Protein AF-A0A970D2P4-F1 (afdb_monomer_lite)

Radius of gyration: 19.92 Å; chains: 1; bounding box: 44×45×37 Å

pLDDT: mean 93.83, std 6.97, range [57.91, 98.5]

Sequence (96 aa):
TFAPDGFEFLIQDRYEECVANQKYWYTDFLFDTGIAAVSEYKAILQEKFQEYYTALVMCDPSEFDALYEKYCKEYLDAGFQKILDEKKAAYDRMKK

Secondary structure (DSSP, 8-state):
--SPTT-THHHHHHHHHHHHHGGG--PPP--SS--HHHHHHHHHHHHHHHHHHHHHHHS-TTTHHHHHHHHHHHHIIIIIHHHHHHHHHHHHHHT-

Foldseek 3Di:
DPDPPPCVVVVVVVVVVCVVCVVVDDDDDDFPDDQVLCVVQVVVLVVLCVVLVVCLVPDDPVCNVVSVVVSVVVSCVSRVVSSVVSVVVRVVVVVD

Structure (mmCIF, N/CA/C/O backbone):
data_AF-A0A970D2P4-F1
#
_entry.id   AF-A0A970D2P4-F1
#
loop_
_atom_site.group_PDB
_atom_site.id
_atom_site.type_symbol
_atom_site.label_atom_id
_atom_site.label_alt_id
_atom_site.label_comp_id
_atom_site.label_asym_id
_atom_site.label_entity_id
_atom_site.label_seq_id
_atom_site.pdbx_PDB_ins_code
_atom_site.Cartn_x
_atom_site.Cartn_y
_atom_site.Cartn_z
_atom_site.occupancy
_atom_site.B_iso_or_equiv
_atom_site.auth_seq_id
_atom_site.auth_comp_id
_atom_site.auth_asym_id
_atom_site.auth_atom_id
_atom_site.pdbx_PDB_model_num
ATOM 1 N N . THR A 1 1 ? 18.419 28.898 14.356 1.00 62.41 1 THR A N 1
ATOM 2 C CA . THR A 1 1 ? 17.324 27.903 14.276 1.00 62.41 1 THR A CA 1
ATOM 3 C C . THR A 1 1 ? 16.440 28.270 13.097 1.00 62.41 1 THR A C 1
ATOM 5 O O . THR A 1 1 ? 16.394 29.441 12.758 1.00 62.41 1 THR A O 1
ATOM 8 N N . PHE A 1 2 ? 15.816 27.305 12.408 1.00 77.19 2 PHE A N 1
ATOM 9 C CA . PHE A 1 2 ? 14.935 27.594 11.255 1.00 77.19 2 PHE A CA 1
ATOM 10 C C . PHE A 1 2 ? 13.507 28.010 11.666 1.00 77.19 2 PHE A C 1
ATOM 12 O O . PHE A 1 2 ? 12.687 28.298 10.800 1.00 77.19 2 PHE A O 1
ATOM 19 N N . ALA A 1 3 ? 13.204 28.030 12.970 1.00 79.44 3 ALA A N 1
ATOM 20 C CA . ALA A 1 3 ? 11.949 28.551 13.502 1.00 79.44 3 ALA A CA 1
ATOM 21 C C . ALA A 1 3 ? 12.049 30.072 13.733 1.00 79.44 3 ALA A C 1
ATOM 23 O O . ALA A 1 3 ? 13.129 30.534 14.108 1.00 79.44 3 ALA A O 1
ATOM 24 N N . PRO A 1 4 ? 10.958 30.834 13.525 1.00 83.69 4 PRO A N 1
ATOM 25 C CA . PRO A 1 4 ? 10.881 32.243 13.908 1.00 83.69 4 PRO A CA 1
ATOM 26 C C . PRO A 1 4 ? 11.085 32.444 15.416 1.00 83.69 4 PRO A C 1
ATOM 28 O O . PRO A 1 4 ? 10.760 31.555 16.204 1.00 83.69 4 PRO A O 1
ATOM 31 N N . ASP A 1 5 ? 11.548 33.633 15.802 1.00 86.88 5 ASP A N 1
ATOM 32 C CA . ASP A 1 5 ? 11.774 34.003 17.202 1.00 86.88 5 ASP A CA 1
ATOM 33 C C . ASP A 1 5 ? 10.515 33.776 18.061 1.00 86.88 5 ASP A C 1
ATOM 35 O O . ASP A 1 5 ? 9.419 34.236 17.721 1.00 86.88 5 ASP A O 1
ATOM 39 N N . GLY A 1 6 ? 10.671 33.068 19.183 1.00 88.25 6 GLY A N 1
ATOM 40 C CA . GLY A 1 6 ? 9.583 32.724 20.107 1.00 88.25 6 GLY A CA 1
ATOM 41 C C . GLY A 1 6 ? 8.835 31.431 19.760 1.00 88.25 6 GLY A C 1
ATOM 42 O O . GLY A 1 6 ? 7.943 31.027 20.508 1.00 88.25 6 GLY A O 1
ATOM 43 N N . PHE A 1 7 ? 9.194 30.763 18.659 1.00 89.31 7 PHE A N 1
ATOM 44 C CA . PHE A 1 7 ? 8.616 29.487 18.221 1.00 89.31 7 PHE A CA 1
ATOM 45 C C . PHE A 1 7 ? 9.604 28.317 18.299 1.00 89.31 7 PHE A C 1
ATOM 47 O O . PHE A 1 7 ? 9.378 27.262 17.704 1.00 89.31 7 PHE A O 1
ATOM 54 N N . GLU A 1 8 ? 10.697 28.457 19.046 1.00 89.88 8 GLU A N 1
ATOM 55 C CA . GLU A 1 8 ? 11.705 27.406 19.215 1.00 89.88 8 GLU A CA 1
ATOM 56 C C . GLU A 1 8 ? 11.114 26.130 19.831 1.00 89.88 8 GLU A C 1
ATOM 58 O O . GLU A 1 8 ? 11.574 25.033 19.515 1.00 89.88 8 GLU A O 1
ATOM 63 N N . PHE A 1 9 ? 10.054 26.263 20.639 1.00 91.06 9 PHE A N 1
ATOM 64 C CA . PHE A 1 9 ? 9.322 25.135 21.220 1.00 91.06 9 PHE A CA 1
ATOM 65 C C . PHE A 1 9 ? 8.760 24.184 20.152 1.00 91.06 9 PHE A C 1
ATOM 67 O O . PHE A 1 9 ? 8.777 22.978 20.358 1.00 91.06 9 PHE A O 1
ATOM 74 N N . LEU A 1 10 ? 8.387 24.683 18.964 1.00 91.06 10 LEU A N 1
ATOM 75 C CA . LEU A 1 10 ? 7.896 23.838 17.867 1.00 91.06 10 LEU A CA 1
ATOM 76 C C . LEU A 1 10 ? 8.953 22.846 17.368 1.00 91.06 10 LEU A C 1
ATOM 78 O O . LEU A 1 10 ? 8.613 21.765 16.889 1.00 91.06 10 LEU A O 1
ATOM 82 N N . ILE A 1 11 ? 10.238 23.207 17.452 1.00 89.81 11 ILE A N 1
ATOM 83 C CA . ILE A 1 11 ? 11.331 22.298 17.089 1.00 89.81 11 ILE A CA 1
ATOM 84 C C . ILE A 1 11 ? 11.415 21.166 18.116 1.00 89.81 11 ILE A C 1
ATOM 86 O O . ILE A 1 11 ? 11.590 20.009 17.730 1.00 89.81 11 ILE A O 1
ATOM 90 N N . GLN A 1 12 ? 11.272 21.499 19.401 1.00 90.31 12 GLN A N 1
ATOM 91 C CA . GLN A 1 12 ? 11.314 20.533 20.494 1.00 90.31 12 GLN A CA 1
ATOM 92 C C . GLN A 1 12 ? 10.108 19.590 20.447 1.00 90.31 12 GLN A C 1
ATOM 94 O O . GLN A 1 12 ? 10.306 18.378 20.407 1.00 90.31 12 GLN A O 1
ATOM 99 N N . ASP A 1 13 ? 8.893 20.129 20.338 1.00 94.31 13 ASP A N 1
ATOM 100 C CA . ASP A 1 13 ? 7.657 19.347 20.230 1.00 94.31 13 ASP A CA 1
ATOM 101 C C . ASP A 1 13 ? 7.736 18.377 19.047 1.00 94.31 13 ASP A C 1
ATOM 103 O O . ASP A 1 13 ? 7.491 17.177 19.183 1.00 94.31 13 ASP A O 1
ATOM 107 N N . ARG A 1 14 ? 8.186 18.863 17.881 1.00 91.75 14 ARG A N 1
ATOM 108 C CA . ARG A 1 14 ? 8.341 18.012 16.698 1.00 91.75 14 ARG A CA 1
ATOM 109 C C . ARG A 1 14 ? 9.394 16.922 16.895 1.00 91.75 14 ARG A C 1
ATOM 111 O O . ARG A 1 14 ? 9.225 15.812 16.387 1.00 91.75 14 ARG A O 1
ATOM 118 N N . TYR A 1 15 ? 10.499 17.222 17.573 1.00 91.94 15 TYR A N 1
ATOM 119 C CA . TYR A 1 15 ? 11.521 16.223 17.874 1.00 91.94 15 TYR A CA 1
ATOM 120 C C . TYR A 1 15 ? 10.971 15.137 18.804 1.00 91.94 15 TYR A C 1
ATOM 122 O O . TYR A 1 15 ? 11.133 13.950 18.517 1.00 91.94 15 TYR A O 1
ATOM 130 N N . GLU A 1 16 ? 10.273 15.526 19.869 1.00 96.06 16 GLU A N 1
ATOM 131 C CA . GLU A 1 16 ? 9.648 14.602 20.817 1.00 96.06 16 GLU A CA 1
ATOM 132 C C . GLU A 1 16 ? 8.595 13.720 20.142 1.00 96.06 16 GLU A C 1
ATOM 134 O O . GLU A 1 16 ? 8.614 12.501 20.325 1.00 96.06 16 GLU A O 1
ATOM 139 N N . GLU A 1 17 ? 7.747 14.290 19.283 1.00 94.81 17 GLU A N 1
ATOM 140 C CA . GLU A 1 17 ? 6.796 13.533 18.465 1.00 94.81 17 GLU A CA 1
ATOM 141 C C . GLU A 1 17 ? 7.494 12.525 17.545 1.00 94.81 17 GLU A C 1
ATOM 143 O O . GLU A 1 17 ? 7.062 11.372 17.446 1.00 94.81 17 GLU A O 1
ATOM 148 N N . CYS A 1 18 ? 8.573 12.932 16.871 1.00 92.56 18 CYS A N 1
ATOM 149 C CA . CYS A 1 18 ? 9.355 12.045 16.011 1.00 92.56 18 CYS A CA 1
ATOM 150 C C . CYS A 1 18 ? 9.941 10.871 16.807 1.00 92.56 18 CYS A C 1
ATOM 152 O O . CYS A 1 18 ? 9.808 9.722 16.386 1.00 92.56 18 CYS A O 1
ATOM 154 N N . VAL A 1 19 ? 10.546 11.140 17.968 1.00 94.75 19 VAL A N 1
ATOM 155 C CA . VAL A 1 19 ? 11.119 10.106 18.844 1.00 94.75 19 VAL A CA 1
ATOM 156 C C . VAL A 1 19 ? 10.028 9.172 19.377 1.00 94.75 19 VAL A C 1
ATOM 158 O O . VAL A 1 19 ? 10.172 7.952 19.301 1.00 94.75 19 VAL A O 1
ATOM 161 N N . ALA A 1 20 ? 8.906 9.714 19.859 1.00 95.62 20 ALA A N 1
ATOM 162 C CA . ALA A 1 20 ? 7.799 8.928 20.407 1.00 95.62 20 ALA A CA 1
ATOM 163 C C . ALA A 1 20 ? 7.162 7.988 19.367 1.00 95.62 20 ALA A C 1
ATOM 165 O O . ALA A 1 20 ? 6.715 6.884 19.702 1.00 95.62 20 ALA A O 1
ATOM 166 N N . ASN A 1 21 ? 7.146 8.411 18.100 1.00 94.06 21 ASN A N 1
ATOM 167 C CA . ASN A 1 21 ? 6.563 7.659 16.992 1.00 94.06 21 ASN A CA 1
ATOM 168 C C . ASN A 1 21 ? 7.576 6.837 16.188 1.00 94.06 21 ASN A C 1
ATOM 170 O O . ASN A 1 21 ? 7.160 6.090 15.303 1.00 94.06 21 ASN A O 1
ATOM 174 N N . GLN A 1 22 ? 8.871 6.898 16.514 1.00 91.38 22 GLN A N 1
ATOM 175 C CA . GLN A 1 22 ? 9.928 6.194 15.780 1.00 91.38 22 GLN A CA 1
ATOM 176 C C . GLN A 1 22 ? 9.671 4.683 15.670 1.00 91.38 22 GLN A C 1
ATOM 178 O O . GLN A 1 22 ? 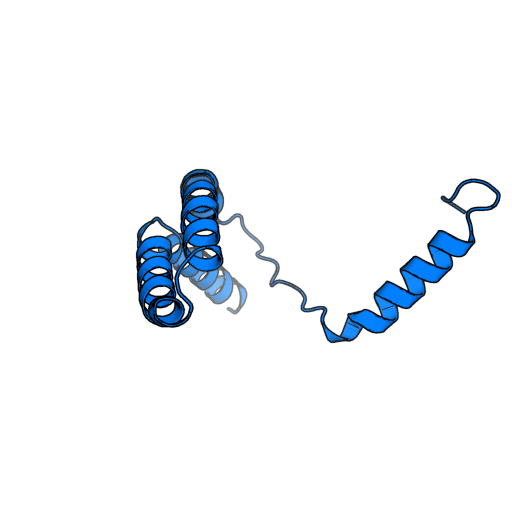9.974 4.069 14.653 1.00 91.38 22 GLN A O 1
ATOM 183 N N . LYS A 1 23 ? 9.044 4.078 16.687 1.00 90.06 23 LYS A N 1
ATOM 184 C CA . LYS A 1 23 ? 8.653 2.655 16.698 1.00 90.06 23 LYS A CA 1
ATOM 185 C C . LYS A 1 23 ? 7.656 2.255 15.602 1.00 90.06 23 LYS A C 1
ATOM 187 O O . LYS A 1 23 ? 7.524 1.070 15.318 1.00 90.06 23 LYS A O 1
ATOM 192 N N . TYR A 1 24 ? 6.938 3.215 15.024 1.00 89.56 24 TYR A N 1
ATOM 193 C CA . TYR A 1 24 ? 5.992 2.984 13.931 1.00 89.56 24 TYR A CA 1
ATOM 194 C C . TYR A 1 24 ? 6.612 3.258 12.560 1.00 89.56 24 TYR A C 1
ATOM 196 O O . TYR A 1 24 ? 5.944 3.085 11.543 1.00 89.56 24 TYR A O 1
ATOM 204 N N . TRP A 1 25 ? 7.868 3.705 12.515 1.00 85.62 25 TRP A N 1
ATOM 205 C CA . TRP A 1 25 ? 8.553 3.986 11.265 1.00 85.62 25 TRP A CA 1
ATOM 206 C C . TRP A 1 25 ? 9.091 2.688 10.681 1.00 85.62 25 TRP A C 1
ATOM 208 O O . TRP A 1 25 ? 9.939 2.016 11.266 1.00 85.62 25 TRP A O 1
ATOM 218 N N . TYR A 1 26 ? 8.610 2.362 9.493 1.00 81.88 26 TYR A N 1
ATOM 219 C CA . TYR A 1 26 ? 9.171 1.335 8.636 1.00 81.88 26 TYR A CA 1
ATOM 220 C C . TYR A 1 26 ? 9.719 2.035 7.399 1.00 81.88 26 TYR A C 1
ATOM 222 O O . TYR A 1 26 ? 9.061 2.880 6.796 1.00 81.88 26 TYR A O 1
ATOM 230 N N . THR A 1 27 ? 10.964 1.734 7.052 1.00 79.19 27 THR A N 1
ATOM 231 C CA . THR A 1 27 ? 11.553 2.234 5.814 1.00 79.19 27 THR A CA 1
ATOM 232 C C . THR A 1 27 ? 10.968 1.451 4.651 1.00 79.19 27 THR A C 1
ATOM 234 O O . THR A 1 27 ? 11.089 0.223 4.620 1.00 79.19 27 THR A O 1
ATOM 237 N N . ASP A 1 28 ? 10.382 2.151 3.686 1.00 80.69 28 ASP A N 1
ATOM 238 C CA . ASP A 1 28 ? 10.022 1.544 2.411 1.00 80.69 28 ASP A CA 1
ATOM 239 C C . ASP A 1 28 ? 11.270 1.003 1.704 1.00 80.69 28 ASP A C 1
ATOM 241 O O . ASP A 1 28 ? 12.358 1.584 1.767 1.00 80.69 28 ASP A O 1
ATOM 245 N N . PHE A 1 29 ? 11.111 -0.123 1.010 1.00 86.44 29 PHE A N 1
ATOM 246 C CA . PHE A 1 29 ? 12.171 -0.651 0.162 1.00 86.44 29 PHE A CA 1
ATOM 247 C C . PHE A 1 29 ? 12.422 0.313 -1.006 1.00 86.44 29 PHE A C 1
ATOM 249 O O . PHE A 1 29 ? 11.515 0.606 -1.788 1.00 86.44 29 PHE A O 1
ATOM 256 N N . LEU A 1 30 ? 13.659 0.796 -1.130 1.00 90.56 30 LEU A N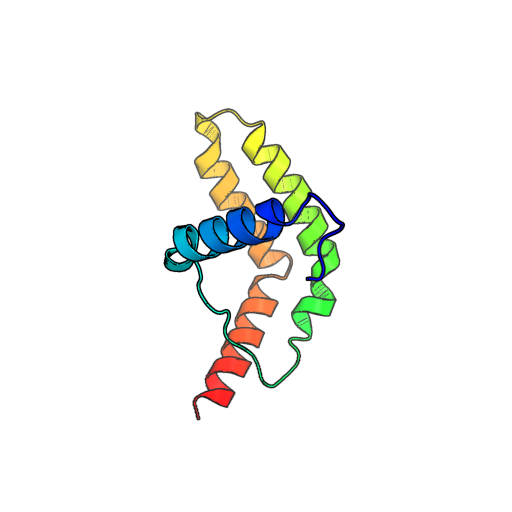 1
ATOM 257 C CA . LEU A 1 30 ? 14.067 1.673 -2.222 1.00 90.56 30 LEU A CA 1
ATOM 258 C C . LEU A 1 30 ? 14.438 0.836 -3.445 1.00 90.56 30 LEU A C 1
ATOM 260 O O . LEU A 1 30 ? 15.414 0.090 -3.415 1.00 90.56 30 LEU A O 1
ATOM 264 N N . PHE A 1 31 ? 13.671 0.983 -4.523 1.00 92.56 31 PHE A N 1
ATOM 265 C CA . PHE A 1 31 ? 13.985 0.368 -5.810 1.00 92.56 31 PHE A CA 1
ATOM 266 C C . PHE A 1 31 ? 15.056 1.180 -6.549 1.00 92.56 31 PHE A C 1
ATOM 268 O O . PHE A 1 31 ? 15.029 2.409 -6.556 1.00 92.56 31 PHE A O 1
ATOM 275 N N . ASP A 1 32 ? 15.977 0.486 -7.212 1.00 93.44 32 ASP A N 1
ATOM 276 C CA . ASP A 1 32 ? 17.009 1.059 -8.092 1.00 93.44 32 ASP A CA 1
ATOM 277 C C . ASP A 1 32 ? 16.456 1.516 -9.458 1.00 93.44 32 ASP A C 1
ATOM 279 O O . ASP A 1 32 ? 17.177 2.086 -10.276 1.00 93.44 32 ASP A O 1
ATOM 283 N N . THR A 1 33 ? 15.176 1.251 -9.728 1.00 93.62 33 THR A N 1
ATOM 284 C CA . THR A 1 33 ? 14.502 1.556 -10.989 1.00 93.62 33 THR A CA 1
ATOM 285 C C . THR A 1 33 ? 13.087 2.075 -10.756 1.00 93.62 33 THR A C 1
ATOM 287 O O . THR A 1 33 ? 12.476 1.824 -9.715 1.00 93.62 33 THR A O 1
ATOM 290 N N . GLY A 1 34 ? 12.558 2.802 -11.741 1.00 94.00 34 GLY A N 1
ATOM 291 C CA . GLY A 1 34 ? 11.165 3.233 -11.732 1.00 94.00 34 GLY A CA 1
ATOM 292 C C . GLY A 1 34 ? 10.212 2.054 -11.937 1.00 94.00 34 GLY A C 1
ATOM 293 O O . GLY A 1 34 ? 10.529 1.121 -12.666 1.00 94.00 34 GLY A O 1
ATOM 294 N N . ILE A 1 35 ? 9.036 2.128 -11.311 1.00 96.50 35 ILE A N 1
ATOM 295 C CA . ILE A 1 35 ? 7.940 1.169 -11.492 1.00 96.50 35 ILE A CA 1
ATOM 296 C C . ILE A 1 35 ? 6.928 1.805 -12.451 1.00 96.50 35 ILE A C 1
ATOM 298 O O . ILE A 1 35 ? 6.157 2.681 -12.046 1.00 96.50 35 ILE A O 1
ATOM 302 N N . ALA A 1 36 ? 6.962 1.429 -13.727 1.00 96.94 36 ALA A N 1
ATOM 303 C CA . ALA A 1 36 ? 6.177 2.057 -14.791 1.00 96.94 36 ALA A CA 1
ATOM 304 C C . ALA A 1 36 ? 4.665 1.940 -14.547 1.00 96.94 36 ALA A C 1
ATOM 306 O O . ALA A 1 36 ? 3.938 2.921 -14.738 1.00 96.94 36 ALA A O 1
ATOM 307 N N . ALA A 1 37 ? 4.208 0.797 -14.028 1.00 97.25 37 ALA A N 1
ATOM 308 C CA . ALA A 1 37 ? 2.807 0.564 -13.696 1.00 97.25 37 ALA A CA 1
ATOM 309 C C . ALA A 1 37 ? 2.276 1.565 -12.656 1.00 97.25 37 ALA A C 1
ATOM 311 O O . ALA A 1 37 ? 1.091 1.889 -12.664 1.00 97.25 37 ALA A O 1
ATOM 312 N N . VAL A 1 38 ? 3.127 2.114 -11.775 1.00 96.06 38 VAL A N 1
ATOM 313 C CA . VAL A 1 38 ? 2.681 3.159 -10.838 1.00 96.06 38 VAL A CA 1
ATOM 314 C C . VAL A 1 38 ? 2.225 4.388 -11.613 1.00 96.06 38 VAL A C 1
ATOM 316 O O . VAL A 1 38 ? 1.141 4.895 -11.354 1.00 96.06 38 VAL A O 1
ATOM 319 N N . SER A 1 39 ? 3.015 4.854 -12.578 1.00 96.38 39 SER A N 1
ATOM 320 C CA . SER A 1 39 ? 2.656 6.018 -13.392 1.00 96.38 39 SER A CA 1
ATOM 321 C C . SER A 1 39 ? 1.419 5.764 -14.255 1.00 96.38 39 SER A C 1
ATOM 323 O O . SER A 1 39 ? 0.602 6.667 -14.411 1.00 96.38 39 SER A O 1
ATOM 325 N N . GLU A 1 40 ? 1.269 4.546 -14.778 1.00 97.69 40 GLU A N 1
ATOM 326 C CA . GLU A 1 40 ? 0.140 4.144 -15.626 1.00 97.69 40 GLU A CA 1
ATOM 327 C C . GLU A 1 40 ? -1.187 4.103 -14.854 1.00 97.69 40 GLU A C 1
ATOM 329 O O . GLU A 1 40 ? -2.181 4.672 -15.302 1.00 97.69 40 GLU A O 1
ATOM 334 N N . TYR A 1 41 ? -1.203 3.486 -13.667 1.00 97.94 41 TYR A N 1
ATOM 335 C CA . TYR A 1 41 ? -2.445 3.220 -12.932 1.00 97.94 41 TYR A CA 1
ATOM 336 C C . TYR A 1 41 ? -2.749 4.228 -11.816 1.00 97.94 41 TYR A C 1
ATOM 338 O O . TYR A 1 41 ? -3.856 4.209 -11.279 1.00 97.94 41 TYR A O 1
ATOM 346 N N . LYS A 1 42 ? -1.821 5.132 -11.460 1.00 96.38 42 LYS A N 1
ATOM 347 C CA . LYS A 1 42 ? -1.980 6.057 -10.317 1.00 96.38 42 LYS A CA 1
ATOM 348 C C . LYS A 1 42 ? -3.303 6.821 -10.327 1.00 96.38 42 LYS A C 1
ATOM 350 O O . LYS A 1 42 ? -3.944 6.893 -9.285 1.00 96.38 42 LYS A O 1
ATOM 355 N N . ALA A 1 43 ? -3.691 7.409 -11.459 1.00 97.62 43 ALA A N 1
ATOM 356 C CA . ALA A 1 43 ? -4.902 8.230 -11.535 1.00 97.62 43 ALA A CA 1
ATOM 357 C C . ALA A 1 43 ? -6.169 7.397 -11.277 1.00 97.62 43 ALA A C 1
ATOM 359 O O . ALA A 1 43 ? -6.953 7.732 -10.394 1.00 97.62 43 ALA A O 1
ATOM 360 N N . ILE A 1 44 ? -6.306 6.265 -11.973 1.00 97.25 44 ILE A N 1
ATOM 361 C CA . ILE A 1 44 ? -7.456 5.358 -11.841 1.00 97.25 44 ILE A CA 1
ATOM 362 C C . ILE A 1 44 ? -7.540 4.795 -10.420 1.00 97.25 44 ILE A C 1
ATOM 364 O O . ILE A 1 44 ? -8.606 4.789 -9.808 1.00 97.25 44 ILE A O 1
ATOM 368 N N . LEU A 1 45 ? -6.411 4.353 -9.864 1.00 98.19 45 LEU A N 1
ATOM 369 C CA . LEU A 1 45 ? -6.365 3.821 -8.506 1.00 98.19 45 LEU A CA 1
ATOM 370 C C . LEU A 1 45 ? -6.698 4.895 -7.464 1.00 98.19 45 LEU A C 1
ATOM 372 O O . LEU A 1 45 ? -7.394 4.606 -6.497 1.00 98.19 45 LEU A O 1
ATOM 376 N N . GLN A 1 46 ? -6.272 6.143 -7.665 1.00 98.19 46 GLN A N 1
ATOM 377 C CA . GLN A 1 46 ? -6.636 7.238 -6.768 1.00 98.19 46 GLN A CA 1
ATOM 378 C C . GLN A 1 46 ? -8.149 7.508 -6.774 1.00 98.19 46 GLN A C 1
ATOM 380 O O . GLN A 1 46 ? -8.732 7.673 -5.703 1.00 98.19 46 GLN A O 1
ATOM 385 N N . GLU A 1 47 ? -8.789 7.516 -7.944 1.00 98.12 47 GLU A N 1
ATOM 386 C CA . GLU A 1 47 ? -10.246 7.671 -8.059 1.00 98.12 47 GLU A CA 1
ATOM 387 C C . GLU A 1 47 ? -10.987 6.509 -7.383 1.00 98.12 47 GLU A C 1
ATOM 389 O O . GLU A 1 47 ? -11.882 6.732 -6.565 1.00 98.12 47 GLU A O 1
ATOM 394 N N . LYS A 1 48 ? -10.560 5.265 -7.640 1.00 97.88 48 LYS A N 1
ATOM 395 C CA . LYS A 1 48 ? -11.139 4.072 -7.006 1.00 97.88 48 LYS A CA 1
ATOM 396 C C . LYS A 1 48 ? -10.971 4.058 -5.497 1.00 97.88 48 LYS A C 1
ATOM 398 O O . LYS A 1 48 ? -11.912 3.726 -4.785 1.00 97.88 48 LYS A O 1
ATOM 403 N N . PHE A 1 49 ? -9.808 4.462 -4.996 1.00 97.94 49 PHE A N 1
ATOM 404 C CA . PHE A 1 49 ? -9.583 4.571 -3.561 1.00 97.94 49 PHE A CA 1
ATOM 405 C C . PHE A 1 49 ? -10.569 5.547 -2.913 1.00 97.94 49 PHE A C 1
ATOM 407 O O . PHE A 1 49 ? -11.150 5.217 -1.885 1.00 97.94 49 PHE A O 1
ATOM 414 N N . GLN A 1 50 ? -10.785 6.721 -3.515 1.00 98.19 50 GLN A N 1
ATOM 415 C CA . GLN A 1 50 ? -11.728 7.713 -2.991 1.00 98.19 50 GLN A CA 1
ATOM 416 C C . GLN A 1 50 ? -13.160 7.166 -2.957 1.00 98.19 50 GLN A C 1
ATOM 418 O O . GLN A 1 50 ? -13.826 7.273 -1.930 1.00 98.19 50 GLN A O 1
ATOM 423 N N . GLU A 1 51 ? -13.601 6.530 -4.045 1.00 98.00 51 GLU A N 1
ATOM 424 C CA . GLU A 1 51 ? -14.919 5.893 -4.144 1.00 98.00 51 GLU A CA 1
ATOM 425 C C . GLU A 1 51 ? -15.111 4.822 -3.054 1.00 98.00 51 GLU A C 1
ATOM 427 O O . GLU A 1 51 ? -16.065 4.877 -2.273 1.00 98.00 51 GLU A O 1
ATOM 432 N N . TYR A 1 52 ? -14.178 3.872 -2.963 1.00 98.38 52 TYR A N 1
ATOM 433 C CA . TYR A 1 52 ? -14.287 2.721 -2.064 1.00 98.38 52 TYR A CA 1
ATOM 434 C C . TYR A 1 52 ? -14.145 3.123 -0.598 1.00 98.38 52 TYR A C 1
ATOM 436 O O . TYR A 1 52 ? -14.892 2.638 0.249 1.00 98.38 52 TYR A O 1
ATOM 444 N N . TYR A 1 53 ? -13.229 4.043 -0.289 1.00 97.88 53 TYR A N 1
ATOM 445 C CA . TYR A 1 53 ? -13.066 4.574 1.061 1.00 97.88 53 TYR A CA 1
ATOM 446 C C . TYR A 1 53 ? -14.355 5.235 1.555 1.00 97.88 53 TYR A C 1
ATOM 448 O O . TYR A 1 53 ? -14.821 4.930 2.652 1.00 97.88 53 TYR A O 1
ATOM 456 N N . THR A 1 54 ? -14.966 6.105 0.745 1.00 98.19 54 THR A N 1
ATOM 457 C CA . THR A 1 54 ? -16.228 6.750 1.119 1.00 98.19 54 THR A CA 1
ATOM 458 C C . THR A 1 54 ? -17.343 5.726 1.315 1.00 98.19 54 THR A C 1
ATOM 460 O O . THR A 1 54 ? -18.079 5.831 2.293 1.00 98.19 54 THR A O 1
ATOM 463 N N . ALA A 1 55 ? -17.444 4.714 0.449 1.00 98.00 55 ALA A N 1
ATOM 464 C CA . ALA A 1 55 ? -18.433 3.649 0.607 1.00 98.00 55 ALA A CA 1
ATOM 465 C C . ALA A 1 55 ? -18.250 2.873 1.925 1.00 98.00 55 ALA A C 1
ATOM 467 O O . ALA A 1 55 ? -19.225 2.646 2.634 1.00 98.00 55 ALA A O 1
ATOM 468 N N . LEU A 1 56 ? -17.012 2.530 2.288 1.00 98.31 56 LEU A N 1
ATOM 469 C CA . LEU A 1 56 ? -16.697 1.790 3.516 1.00 98.31 56 LEU A CA 1
ATOM 470 C C . LEU A 1 56 ? -16.922 2.601 4.795 1.00 98.31 56 LEU A C 1
ATOM 472 O O . LEU A 1 56 ? -17.306 2.042 5.816 1.00 98.31 56 LEU A O 1
ATOM 476 N N . VAL A 1 57 ? -16.684 3.913 4.762 1.00 97.62 57 VAL A N 1
ATOM 477 C CA . VAL A 1 57 ? -16.945 4.794 5.914 1.00 97.62 57 VAL A CA 1
ATOM 478 C C . VAL A 1 57 ? -18.446 4.981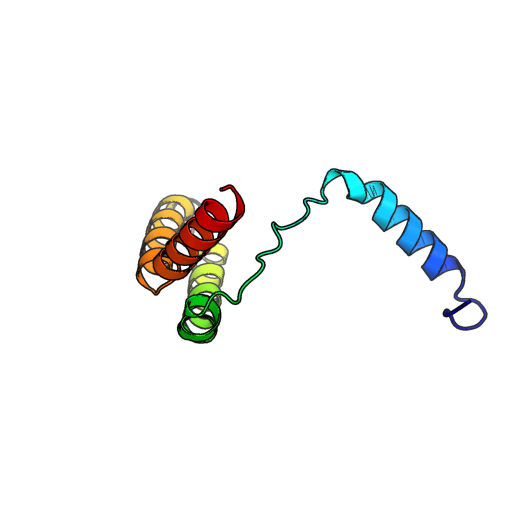 6.151 1.00 97.62 57 VAL A C 1
ATOM 480 O O . VAL A 1 57 ? -18.863 5.198 7.286 1.00 97.62 57 VAL A O 1
ATOM 483 N N . MET A 1 58 ? -19.250 4.921 5.087 1.00 97.44 58 MET A N 1
ATOM 484 C CA . MET A 1 58 ? -20.681 5.233 5.126 1.00 97.44 58 MET A CA 1
ATOM 485 C C . MET A 1 58 ? -21.594 3.999 5.171 1.00 97.44 58 MET A C 1
ATOM 487 O O . MET A 1 58 ? -22.803 4.171 5.330 1.00 97.44 58 MET A O 1
ATOM 491 N N . CYS A 1 59 ? -21.065 2.784 4.994 1.00 97.62 59 CYS A N 1
ATOM 492 C CA . CYS A 1 59 ? -21.872 1.564 5.002 1.00 97.62 59 CYS A CA 1
ATOM 493 C C . CYS A 1 59 ? -22.350 1.192 6.410 1.00 97.62 59 CYS A C 1
ATOM 495 O O . CYS A 1 59 ? -21.827 1.669 7.422 1.00 97.62 59 CYS A O 1
ATOM 497 N N . ASP A 1 60 ? -23.333 0.293 6.482 1.00 98.06 60 ASP A N 1
ATOM 498 C CA . ASP A 1 60 ? -23.668 -0.334 7.755 1.00 98.06 60 ASP A CA 1
ATOM 499 C C . ASP A 1 60 ? -22.479 -1.195 8.238 1.00 98.06 60 ASP A C 1
ATOM 501 O O . ASP A 1 60 ? -21.842 -1.873 7.421 1.00 98.06 60 ASP A O 1
ATOM 505 N N . PRO A 1 61 ? -22.155 -1.215 9.546 1.00 98.00 61 PRO A N 1
ATOM 506 C CA . PRO A 1 61 ? -21.062 -2.035 10.065 1.00 98.00 61 PRO A CA 1
ATOM 507 C C . PRO A 1 61 ? -21.180 -3.527 9.725 1.00 98.00 61 PRO A C 1
ATOM 509 O O . PRO A 1 61 ? -20.160 -4.196 9.580 1.00 98.00 61 PRO A O 1
ATOM 512 N N . SER A 1 62 ? -22.399 -4.057 9.574 1.00 98.06 62 SER A N 1
ATOM 513 C CA . SER A 1 62 ? -22.632 -5.457 9.190 1.00 98.06 62 SER A CA 1
ATOM 514 C C . SER A 1 62 ? -22.275 -5.769 7.732 1.00 98.06 62 SER A C 1
ATOM 516 O O . SER A 1 62 ? -22.073 -6.935 7.393 1.00 98.06 62 SER A O 1
ATOM 518 N N . GLU A 1 63 ? -22.151 -4.751 6.877 1.00 97.94 63 GLU A N 1
ATOM 519 C CA . GLU A 1 63 ? -21.787 -4.886 5.460 1.00 97.94 63 GLU A CA 1
ATOM 520 C C . GLU A 1 63 ? -20.289 -4.662 5.208 1.00 97.94 63 GLU A C 1
ATOM 522 O O . GLU A 1 63 ? -19.789 -5.003 4.131 1.00 97.94 63 GLU A O 1
ATOM 527 N N . PHE A 1 64 ? -19.570 -4.104 6.190 1.00 98.06 64 PHE A N 1
ATOM 528 C CA . PHE A 1 64 ? -18.193 -3.634 6.035 1.00 98.06 64 PHE A CA 1
ATOM 529 C C . PHE A 1 64 ? -17.256 -4.718 5.497 1.00 98.06 64 PHE A C 1
ATOM 531 O O . PHE A 1 64 ? -16.597 -4.497 4.485 1.00 98.06 64 PHE A O 1
ATOM 538 N N . ASP A 1 65 ? -17.220 -5.896 6.127 1.00 98.31 65 ASP A N 1
ATOM 539 C CA . ASP A 1 65 ? -16.276 -6.959 5.755 1.00 98.31 65 ASP A CA 1
ATOM 540 C C . ASP A 1 65 ? -16.492 -7.433 4.309 1.00 98.31 65 ASP A C 1
ATOM 542 O O . ASP A 1 65 ? -15.536 -7.610 3.549 1.00 98.31 65 ASP A O 1
ATOM 546 N N . ALA A 1 66 ? -17.756 -7.576 3.897 1.00 98.38 66 ALA A N 1
ATOM 547 C CA . ALA A 1 66 ? -18.111 -8.009 2.550 1.00 98.38 66 ALA A CA 1
ATOM 548 C C . ALA A 1 66 ? -17.757 -6.948 1.493 1.00 98.38 66 ALA A C 1
ATOM 550 O O . ALA A 1 66 ? -17.212 -7.279 0.434 1.00 98.38 66 ALA A O 1
ATOM 551 N N 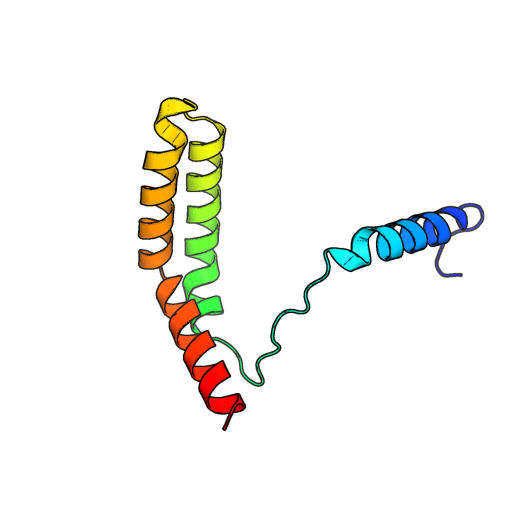. LEU A 1 67 ? -18.037 -5.670 1.774 1.00 98.31 67 LEU A N 1
ATOM 552 C CA . LEU A 1 67 ? -17.669 -4.560 0.892 1.00 98.31 67 LEU A CA 1
ATOM 553 C C . LEU A 1 67 ? -16.153 -4.384 0.812 1.00 98.31 67 LEU A C 1
ATOM 555 O O . LEU A 1 67 ? -15.622 -4.177 -0.278 1.00 98.31 67 LEU A O 1
ATOM 559 N N . TYR A 1 68 ? -15.449 -4.517 1.934 1.00 98.31 68 TYR A N 1
ATOM 560 C CA . TYR A 1 68 ? -13.997 -4.401 1.995 1.00 98.31 68 TYR A CA 1
ATOM 561 C C . TYR A 1 68 ? -13.330 -5.475 1.137 1.00 98.31 68 TYR A C 1
ATOM 563 O O . TYR A 1 68 ? -12.513 -5.154 0.274 1.00 98.31 68 TYR A O 1
ATOM 571 N N . GLU A 1 69 ? -13.727 -6.741 1.297 1.00 98.44 69 GLU A N 1
ATOM 572 C CA . GLU A 1 69 ? -13.175 -7.838 0.499 1.00 98.44 69 GLU A CA 1
ATOM 573 C C . GLU A 1 69 ? -13.429 -7.634 -1.002 1.00 98.44 69 GLU A C 1
ATOM 575 O O . GLU A 1 69 ? -12.528 -7.835 -1.825 1.00 98.44 69 GLU A O 1
ATOM 580 N N . LYS A 1 70 ? -14.640 -7.196 -1.367 1.00 98.44 70 LYS A N 1
ATOM 581 C CA . LYS A 1 70 ? -14.990 -6.863 -2.750 1.00 98.44 70 LYS A CA 1
ATOM 582 C C . LYS A 1 70 ? -14.090 -5.755 -3.300 1.00 98.44 70 LYS A C 1
ATOM 584 O O . LYS A 1 70 ? -13.469 -5.942 -4.345 1.00 98.44 70 LYS A O 1
ATOM 589 N N . TYR A 1 71 ? -13.993 -4.627 -2.602 1.00 98.50 71 TYR A N 1
ATOM 590 C CA . TYR A 1 71 ? -13.225 -3.478 -3.071 1.00 98.50 71 TYR A CA 1
ATOM 591 C C . TYR A 1 71 ? -11.723 -3.752 -3.112 1.00 98.50 71 TYR A C 1
ATOM 593 O O . TYR A 1 71 ? -11.055 -3.275 -4.027 1.00 98.50 71 TYR A O 1
ATOM 601 N N . CYS A 1 72 ? -11.181 -4.579 -2.213 1.00 98.12 72 CYS A N 1
ATOM 602 C CA . CYS A 1 72 ? -9.802 -5.054 -2.321 1.00 98.12 72 CYS A CA 1
ATOM 603 C C . CYS A 1 72 ? -9.555 -5.807 -3.635 1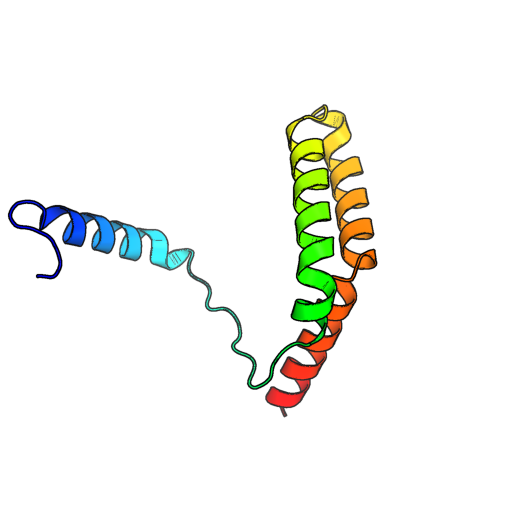.00 98.12 72 CYS A C 1
ATOM 605 O O . CYS A 1 72 ? -8.555 -5.543 -4.303 1.00 98.12 72 CYS A O 1
ATOM 607 N N . LYS A 1 73 ? -10.459 -6.717 -4.025 1.00 98.38 73 LYS A N 1
ATOM 608 C CA . LYS A 1 73 ? -10.347 -7.459 -5.294 1.00 98.38 73 LYS A CA 1
ATOM 609 C C . LYS A 1 73 ? -10.452 -6.522 -6.494 1.00 98.38 73 LYS A C 1
ATOM 611 O O . LYS A 1 73 ? -9.568 -6.519 -7.342 1.00 98.38 73 LYS A O 1
ATOM 616 N N . GLU A 1 74 ? -11.462 -5.656 -6.516 1.00 98.31 74 GLU A N 1
ATOM 617 C CA . GLU A 1 74 ? -11.648 -4.695 -7.609 1.00 98.31 74 GLU A CA 1
ATOM 618 C C . GLU A 1 74 ? -10.466 -3.721 -7.739 1.00 98.31 74 GLU A C 1
ATOM 620 O O . GLU A 1 74 ? -10.089 -3.348 -8.846 1.00 98.31 74 GLU A O 1
ATOM 625 N N . TYR A 1 75 ? -9.848 -3.320 -6.626 1.00 98.31 75 TYR A N 1
ATOM 626 C CA . TYR A 1 75 ? -8.666 -2.458 -6.632 1.00 98.31 75 TYR A CA 1
ATOM 627 C C . TYR A 1 75 ? -7.421 -3.174 -7.177 1.00 98.31 75 TYR A C 1
ATOM 629 O O . TYR A 1 75 ? -6.629 -2.575 -7.911 1.00 98.31 75 TYR A O 1
ATOM 637 N N . LEU A 1 76 ? -7.252 -4.463 -6.855 1.00 98.12 76 LEU A N 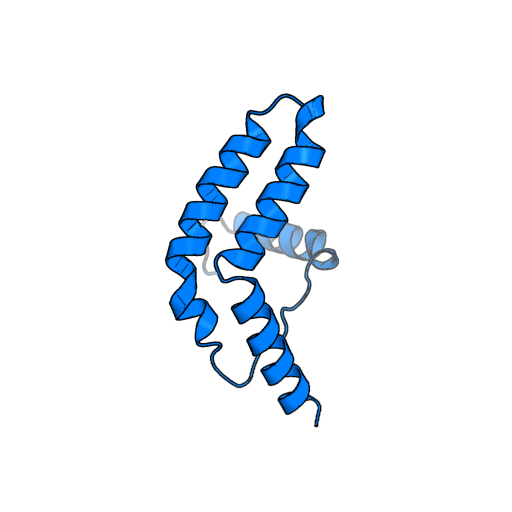1
ATOM 638 C CA . LEU A 1 76 ? -6.208 -5.305 -7.447 1.00 98.12 76 LEU A CA 1
ATOM 639 C C . LEU A 1 76 ? -6.386 -5.413 -8.964 1.00 98.12 76 LEU A C 1
ATOM 641 O O . LEU A 1 76 ? -5.427 -5.167 -9.706 1.00 98.12 76 LEU A O 1
ATOM 645 N N . ASP A 1 77 ? -7.611 -5.690 -9.407 1.00 97.94 77 ASP A N 1
ATOM 646 C CA . ASP A 1 77 ? -7.968 -5.848 -10.818 1.00 97.94 77 ASP A CA 1
ATOM 647 C C . ASP A 1 77 ? -7.862 -4.532 -11.607 1.00 97.94 77 ASP A C 1
ATOM 649 O O . ASP A 1 77 ? -7.500 -4.543 -12.784 1.00 97.94 77 ASP A O 1
ATOM 653 N N . ALA A 1 78 ? -8.087 -3.385 -10.958 1.00 97.56 78 ALA A N 1
ATOM 654 C CA . ALA A 1 78 ? -7.951 -2.051 -11.554 1.00 97.56 78 ALA A CA 1
ATOM 655 C C . ALA A 1 78 ? -6.499 -1.643 -11.883 1.00 97.56 78 ALA A C 1
ATOM 657 O O . ALA A 1 78 ? -6.270 -0.546 -12.393 1.00 97.56 78 ALA A O 1
ATOM 658 N N . GLY A 1 79 ? -5.515 -2.501 -11.595 1.00 96.50 79 GLY A N 1
ATOM 659 C CA . GLY A 1 79 ? -4.112 -2.302 -11.970 1.00 96.50 79 GLY A CA 1
ATOM 660 C C . GLY A 1 79 ? -3.133 -2.363 -10.802 1.00 96.50 79 GLY A C 1
ATOM 661 O O . GLY A 1 79 ? -1.920 -2.394 -11.019 1.00 96.50 79 GLY A O 1
ATOM 662 N N . PHE A 1 80 ? -3.613 -2.448 -9.556 1.00 98.00 80 PHE A N 1
ATOM 663 C CA . PHE A 1 80 ? -2.711 -2.552 -8.409 1.00 98.00 80 PHE A CA 1
ATOM 664 C C . PHE A 1 80 ? -1.931 -3.875 -8.412 1.00 98.00 80 PHE A C 1
ATOM 666 O O . PHE A 1 80 ? -0.757 -3.881 -8.039 1.00 98.00 80 PHE A O 1
ATOM 673 N N . GLN A 1 81 ? -2.506 -4.968 -8.933 1.00 98.38 81 GLN A N 1
ATOM 674 C CA . GLN A 1 81 ? -1.769 -6.227 -9.092 1.00 98.38 81 GLN A CA 1
ATOM 675 C C . GLN A 1 81 ? -0.548 -6.065 -10.014 1.00 98.38 81 GLN A C 1
ATOM 677 O O . GLN A 1 81 ? 0.526 -6.568 -9.697 1.00 98.38 81 GLN A O 1
ATOM 682 N N . LYS A 1 82 ? -0.659 -5.283 -11.099 1.00 98.25 82 LYS A N 1
ATOM 683 C CA . LYS A 1 82 ? 0.474 -4.998 -11.999 1.00 98.25 82 LYS A CA 1
ATOM 684 C C . LYS A 1 82 ? 1.599 -4.247 -11.294 1.00 98.25 82 LYS A C 1
ATOM 686 O O . LYS A 1 82 ? 2.767 -4.570 -11.498 1.00 98.25 82 LYS A O 1
ATOM 691 N N . ILE A 1 83 ? 1.254 -3.299 -10.422 1.00 97.88 83 ILE A N 1
ATOM 692 C CA . ILE A 1 83 ? 2.231 -2.587 -9.589 1.00 97.88 83 ILE A CA 1
ATOM 693 C C . ILE A 1 83 ? 2.954 -3.560 -8.649 1.00 97.88 83 ILE A C 1
ATOM 695 O O . ILE A 1 83 ? 4.174 -3.475 -8.506 1.00 97.88 83 ILE A O 1
ATOM 699 N N . LEU A 1 84 ? 2.224 -4.472 -7.999 1.00 97.25 84 LEU A N 1
ATOM 700 C CA . LEU A 1 84 ? 2.816 -5.466 -7.099 1.00 97.25 84 LEU A CA 1
ATOM 701 C C . LEU A 1 84 ? 3.748 -6.426 -7.844 1.00 97.25 84 LEU A C 1
ATOM 703 O O . LEU A 1 84 ? 4.851 -6.692 -7.364 1.00 97.25 84 LEU A O 1
ATOM 707 N N . ASP A 1 85 ? 3.336 -6.898 -9.019 1.00 98.12 85 ASP A N 1
ATOM 708 C CA . ASP A 1 85 ? 4.128 -7.806 -9.850 1.00 98.12 85 ASP A CA 1
ATOM 709 C C . ASP A 1 85 ? 5.436 -7.146 -10.310 1.00 98.12 85 ASP A C 1
ATOM 711 O O . ASP A 1 85 ? 6.509 -7.743 -10.196 1.00 98.12 85 ASP A O 1
ATOM 715 N N . GLU A 1 86 ? 5.378 -5.894 -10.774 1.00 97.56 86 GLU A N 1
ATOM 716 C CA . GLU A 1 86 ? 6.563 -5.151 -11.216 1.00 97.56 86 GLU A CA 1
ATOM 717 C C . GLU A 1 86 ? 7.510 -4.839 -10.047 1.00 97.56 86 GLU A C 1
ATOM 719 O O . GLU A 1 86 ? 8.722 -5.044 -10.157 1.00 97.56 86 GLU A O 1
ATOM 724 N N . LYS A 1 87 ? 6.970 -4.436 -8.888 1.00 96.12 87 LYS A N 1
ATOM 725 C CA . LYS A 1 87 ? 7.756 -4.266 -7.654 1.00 96.12 87 LYS A CA 1
ATOM 726 C C . LYS A 1 87 ? 8.440 -5.565 -7.241 1.00 96.12 87 LYS A C 1
ATOM 728 O O . LYS A 1 87 ? 9.619 -5.550 -6.893 1.00 96.12 87 LYS A O 1
ATOM 733 N N . LYS A 1 88 ? 7.729 -6.693 -7.290 1.00 95.75 88 LYS A N 1
ATOM 734 C CA . LYS A 1 88 ? 8.297 -8.008 -6.970 1.00 95.75 88 LYS A CA 1
ATOM 735 C C . LYS A 1 88 ? 9.434 -8.362 -7.928 1.00 95.75 88 LYS A C 1
ATOM 737 O O . LYS A 1 88 ? 10.499 -8.764 -7.471 1.00 95.75 88 LYS A O 1
ATOM 742 N N . ALA A 1 89 ? 9.248 -8.149 -9.229 1.00 96.00 89 ALA A N 1
ATOM 743 C CA . ALA A 1 89 ? 10.287 -8.395 -10.224 1.00 96.00 89 ALA A CA 1
ATOM 744 C C . ALA A 1 89 ? 11.535 -7.521 -9.997 1.00 96.00 89 ALA A C 1
ATOM 746 O O . ALA A 1 89 ? 12.658 -8.022 -10.081 1.00 96.00 89 ALA A O 1
ATOM 747 N N . ALA A 1 90 ? 11.357 -6.236 -9.671 1.00 95.75 90 ALA A N 1
ATOM 748 C CA . ALA A 1 90 ? 12.462 -5.338 -9.338 1.00 95.75 90 ALA A CA 1
ATOM 749 C C . ALA A 1 90 ? 13.196 -5.786 -8.061 1.00 95.75 90 ALA A C 1
ATOM 751 O O . ALA A 1 90 ? 14.423 -5.879 -8.058 1.00 95.75 90 ALA A O 1
ATOM 752 N N . TYR A 1 91 ? 12.453 -6.149 -7.012 1.00 94.75 91 TYR A N 1
ATOM 753 C CA . TYR A 1 91 ? 13.019 -6.683 -5.772 1.00 94.75 91 TYR A CA 1
ATOM 754 C C . TYR A 1 91 ? 13.841 -7.958 -6.014 1.00 94.75 91 TYR A C 1
ATOM 756 O O . TYR A 1 91 ? 14.993 -8.053 -5.588 1.00 94.75 91 TYR A O 1
ATOM 764 N N . ASP A 1 92 ? 13.281 -8.924 -6.746 1.00 95.00 92 ASP A N 1
ATOM 765 C CA . ASP A 1 92 ? 13.944 -10.196 -7.051 1.00 95.00 92 ASP A CA 1
ATOM 766 C C . ASP A 1 92 ? 15.193 -10.006 -7.927 1.00 95.00 92 ASP A C 1
ATOM 768 O O . ASP A 1 92 ? 16.143 -10.786 -7.822 1.00 95.00 92 ASP A O 1
ATOM 772 N N . ARG A 1 93 ? 15.225 -8.967 -8.774 1.00 94.94 93 ARG A N 1
ATOM 773 C CA . ARG A 1 93 ? 16.421 -8.576 -9.533 1.00 94.94 93 ARG A CA 1
ATOM 774 C C . ARG A 1 93 ? 17.509 -8.019 -8.618 1.00 94.94 93 ARG A C 1
ATOM 776 O O . ARG A 1 93 ? 18.658 -8.398 -8.781 1.00 94.94 93 ARG A O 1
ATOM 783 N N . MET A 1 94 ? 17.150 -7.145 -7.681 1.00 93.12 94 MET A N 1
ATOM 784 C CA . MET A 1 94 ? 18.096 -6.487 -6.768 1.00 93.12 94 MET A CA 1
ATOM 785 C C . MET A 1 94 ? 18.670 -7.425 -5.700 1.00 93.12 94 MET A C 1
ATOM 787 O O . MET A 1 94 ? 19.727 -7.148 -5.142 1.00 93.12 94 MET A O 1
ATOM 791 N N . LYS A 1 95 ? 17.962 -8.512 -5.376 1.00 86.88 95 LYS A N 1
ATOM 792 C CA . LYS A 1 95 ? 18.418 -9.518 -4.408 1.00 86.88 95 LYS A CA 1
ATOM 793 C C . LYS A 1 95 ? 19.495 -10.463 -4.972 1.00 86.88 95 LYS A C 1
ATOM 795 O O . LYS A 1 95 ? 20.152 -11.144 -4.185 1.00 86.88 95 LYS A O 1
ATOM 800 N N . LYS A 1 96 ? 19.622 -10.558 -6.298 1.00 57.91 96 LYS A N 1
ATOM 801 C CA . LYS A 1 96 ? 20.633 -11.378 -6.985 1.00 57.91 96 LYS A CA 1
ATOM 802 C C . LYS A 1 96 ? 21.958 -10.639 -7.089 1.00 57.91 96 LYS A C 1
ATOM 804 O O . LYS A 1 96 ? 22.986 -11.336 -6.955 1.00 57.91 96 LYS A O 1
#